Protein AF-A0A9Q0TL36-F1 (afdb_monomer)

Solvent-accessible surface area (backbone atoms only — not comparable to full-atom values): 8660 Å² total; per-residue (Å²): 62,24,44,85,48,58,52,67,60,54,53,49,50,49,51,56,48,46,60,59,44,68,71,46,83,52,65,69,59,27,53,51,52,48,50,23,49,52,53,46,52,58,54,51,70,76,44,92,56,48,43,85,26,5,40,48,77,50,56,38,75,44,72,43,96,87,73,44,80,40,82,46,76,50,74,49,66,53,98,57,65,38,84,57,78,77,88,84,91,69,100,63,87,86,54,63,80,55,50,62,70,68,50,85,52,72,74,44,77,45,80,51,78,56,80,55,27,42,36,36,32,38,37,39,73,91,45,78,45,78,79,48,74,53,74,47,90,66,85,69,97,78,125

Organism: Salix viminalis (NCBI:txid40686)

Structure (mmCIF, N/CA/C/O backbone):
data_AF-A0A9Q0TL36-F1
#
_entry.id   AF-A0A9Q0TL36-F1
#
loop_
_atom_site.group_PDB
_atom_site.id
_atom_site.type_symbol
_atom_site.label_atom_id
_atom_site.label_alt_id
_atom_site.label_comp_id
_atom_site.label_asym_id
_atom_site.label_entity_id
_atom_site.label_seq_id
_atom_site.pdbx_PDB_ins_code
_atom_site.Cartn_x
_atom_site.Cartn_y
_atom_site.Cartn_z
_atom_site.occupancy
_atom_site.B_iso_or_equiv
_atom_site.auth_seq_id
_atom_site.auth_comp_id
_atom_site.auth_asym_id
_atom_site.auth_atom_id
_atom_site.pdbx_PDB_model_num
ATOM 1 N N . MET A 1 1 ? 0.551 -0.414 -0.856 1.00 90.38 1 MET A N 1
ATOM 2 C CA . MET A 1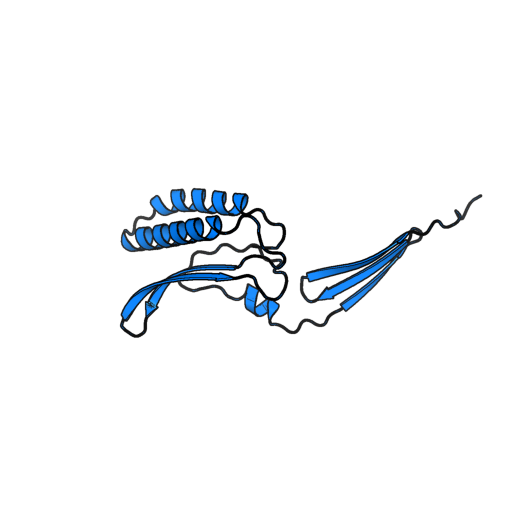 1 ? 2.027 -0.491 -0.780 1.00 90.38 1 MET A CA 1
ATOM 3 C C . MET A 1 1 ? 2.553 -0.827 -2.162 1.00 90.38 1 MET A C 1
ATOM 5 O O . MET A 1 1 ? 2.122 -1.849 -2.694 1.00 90.38 1 MET A O 1
ATOM 9 N N . PRO A 1 2 ? 3.436 0.001 -2.742 1.00 89.75 2 PRO A N 1
ATOM 10 C CA . PRO A 1 2 ? 4.004 -0.278 -4.050 1.00 89.75 2 PRO A CA 1
ATOM 11 C C . PRO A 1 2 ? 4.962 -1.474 -3.993 1.00 89.75 2 PRO A C 1
ATOM 13 O O . PRO A 1 2 ? 5.489 -1.800 -2.921 1.00 89.75 2 PRO A O 1
ATOM 16 N N . PRO A 1 3 ? 5.209 -2.149 -5.124 1.00 86.88 3 PRO A N 1
ATOM 17 C CA . PRO A 1 3 ? 6.157 -3.245 -5.162 1.00 86.88 3 PRO A CA 1
ATOM 18 C C . PRO A 1 3 ? 7.559 -2.741 -4.822 1.00 86.88 3 PRO A C 1
ATOM 20 O O . PRO A 1 3 ? 7.919 -1.601 -5.113 1.00 86.88 3 PRO A O 1
ATOM 23 N N . ARG A 1 4 ? 8.371 -3.614 -4.215 1.00 86.19 4 ARG A N 1
ATOM 24 C CA . ARG A 1 4 ? 9.719 -3.311 -3.681 1.00 86.19 4 ARG A CA 1
ATOM 25 C C . ARG A 1 4 ? 9.747 -2.430 -2.427 1.00 86.19 4 ARG A C 1
ATOM 27 O O . ARG A 1 4 ? 10.834 -2.208 -1.897 1.00 86.19 4 ARG A O 1
ATOM 34 N N . ASP A 1 5 ? 8.600 -1.978 -1.928 1.00 88.31 5 ASP A N 1
ATOM 35 C CA . ASP A 1 5 ? 8.525 -1.348 -0.611 1.00 88.31 5 ASP A CA 1
ATOM 36 C C . ASP A 1 5 ? 8.821 -2.365 0.507 1.00 88.31 5 ASP A C 1
ATOM 38 O O . ASP A 1 5 ? 8.721 -3.584 0.327 1.00 88.31 5 ASP A O 1
ATOM 42 N N . GLN A 1 6 ? 9.211 -1.864 1.676 1.00 89.94 6 GLN A N 1
ATOM 43 C CA . GLN A 1 6 ? 9.540 -2.691 2.830 1.00 89.94 6 GLN A CA 1
ATOM 44 C C . GLN A 1 6 ? 8.350 -2.786 3.784 1.00 89.94 6 GLN A C 1
ATOM 46 O O . GLN A 1 6 ? 7.856 -1.775 4.282 1.00 89.94 6 GLN A O 1
ATOM 51 N N . VAL A 1 7 ? 7.938 -4.014 4.117 1.00 91.06 7 VAL A N 1
ATOM 52 C CA . VAL A 1 7 ? 6.876 -4.263 5.111 1.00 91.06 7 VAL A CA 1
ATOM 53 C C . VAL A 1 7 ? 7.239 -3.643 6.465 1.00 91.06 7 VAL A C 1
ATOM 55 O O . VAL A 1 7 ? 6.395 -3.031 7.112 1.00 91.06 7 VAL A O 1
ATOM 58 N N . SER A 1 8 ? 8.515 -3.703 6.859 1.00 91.81 8 SER A N 1
ATOM 59 C CA . SER A 1 8 ? 9.030 -3.102 8.099 1.00 91.81 8 SER A CA 1
ATOM 60 C C . SER A 1 8 ? 8.768 -1.595 8.202 1.00 91.81 8 SER A C 1
ATOM 62 O O . SER A 1 8 ? 8.424 -1.112 9.282 1.00 91.81 8 SER A O 1
ATOM 64 N N . ARG A 1 9 ? 8.880 -0.855 7.090 1.00 92.38 9 ARG A N 1
ATOM 65 C CA . ARG A 1 9 ? 8.615 0.591 7.031 1.00 92.38 9 ARG A CA 1
ATOM 66 C C . ARG A 1 9 ? 7.166 0.898 7.397 1.00 92.38 9 ARG A C 1
ATOM 68 O O . ARG A 1 9 ? 6.913 1.777 8.216 1.00 92.38 9 ARG A O 1
ATOM 75 N N . VAL A 1 10 ? 6.226 0.154 6.816 1.00 92.31 10 VAL A N 1
ATOM 76 C CA . VAL A 1 10 ? 4.788 0.337 7.062 1.00 92.31 10 VAL A CA 1
ATOM 77 C C . VAL A 1 10 ? 4.402 -0.149 8.456 1.00 92.31 10 VAL A C 1
ATOM 79 O O . VAL A 1 10 ? 3.658 0.536 9.148 1.00 92.31 10 VAL A O 1
ATOM 82 N N . THR A 1 11 ? 4.969 -1.259 8.931 1.00 92.81 11 THR A N 1
ATOM 83 C CA . THR A 1 11 ? 4.762 -1.722 10.312 1.00 92.81 11 THR A CA 1
ATOM 84 C C . THR A 1 11 ? 5.205 -0.677 11.336 1.00 92.81 11 THR A C 1
ATOM 86 O O . THR A 1 11 ? 4.496 -0.456 12.317 1.00 92.81 11 THR A O 1
ATOM 89 N N . LYS A 1 12 ? 6.339 -0.002 11.101 1.00 94.56 12 LYS A N 1
ATOM 90 C CA . LYS A 1 12 ? 6.803 1.099 11.954 1.00 94.56 12 LYS A CA 1
ATOM 91 C C . LYS A 1 12 ? 5.830 2.280 11.925 1.00 94.56 12 LYS A C 1
ATOM 93 O O . LYS A 1 12 ? 5.399 2.710 12.988 1.00 94.56 12 LYS A O 1
ATOM 98 N N . MET A 1 13 ? 5.430 2.731 10.732 1.00 94.56 13 MET A N 1
ATOM 99 C CA . MET A 1 13 ? 4.440 3.805 10.565 1.00 94.56 13 MET A CA 1
ATOM 100 C C . MET A 1 13 ? 3.149 3.506 11.342 1.00 94.56 13 MET A C 1
ATOM 102 O O . MET A 1 13 ? 2.683 4.346 12.098 1.00 94.56 13 MET A O 1
ATOM 106 N N . LEU A 1 14 ? 2.607 2.288 11.233 1.00 94.19 14 LEU A N 1
ATOM 107 C CA . LEU A 1 14 ? 1.415 1.889 11.987 1.00 94.19 14 LEU A CA 1
ATOM 108 C C . LEU A 1 14 ? 1.635 1.896 13.507 1.00 94.19 14 LEU A C 1
ATOM 110 O O . LEU A 1 14 ? 0.689 2.118 14.255 1.00 94.19 14 LEU A O 1
ATOM 114 N N . GLY A 1 15 ? 2.854 1.622 13.977 1.00 94.44 15 GLY A N 1
ATOM 115 C CA . GLY A 1 15 ? 3.212 1.745 15.392 1.00 94.44 15 GLY A CA 1
ATOM 116 C C . GLY A 1 15 ? 3.163 3.193 15.882 1.00 94.44 15 GLY A C 1
ATOM 117 O O . GLY A 1 15 ? 2.579 3.465 16.931 1.00 94.44 15 GLY A O 1
ATOM 118 N N . ASP A 1 16 ? 3.705 4.119 15.093 1.00 94.88 16 ASP A N 1
ATOM 119 C CA . ASP A 1 16 ? 3.690 5.557 15.389 1.00 94.88 16 ASP A CA 1
ATOM 120 C C . ASP A 1 16 ? 2.246 6.115 15.360 1.00 94.88 16 ASP A C 1
ATOM 122 O O . ASP A 1 16 ? 1.822 6.860 16.252 1.00 94.88 16 ASP A O 1
ATOM 126 N N . GLU A 1 17 ? 1.440 5.667 14.391 1.00 93.56 17 GLU A N 1
ATOM 127 C CA . GLU A 1 17 ? 0.011 5.988 14.271 1.00 93.56 17 GLU A CA 1
ATOM 128 C C . GLU A 1 17 ? -0.813 5.430 15.436 1.00 93.56 17 GLU A C 1
ATOM 130 O O . GLU A 1 17 ? -1.693 6.113 15.960 1.00 93.56 17 GLU A O 1
ATOM 135 N N . PHE A 1 18 ? -0.503 4.219 15.913 1.00 94.56 18 PHE A N 1
ATOM 136 C CA . PHE A 1 18 ? -1.149 3.642 17.094 1.00 94.56 18 PHE A CA 1
ATOM 137 C C . PHE A 1 18 ? -0.915 4.506 18.341 1.00 94.56 18 PHE A C 1
ATOM 139 O O . PHE A 1 18 ? -1.846 4.773 19.107 1.00 94.56 18 PHE A O 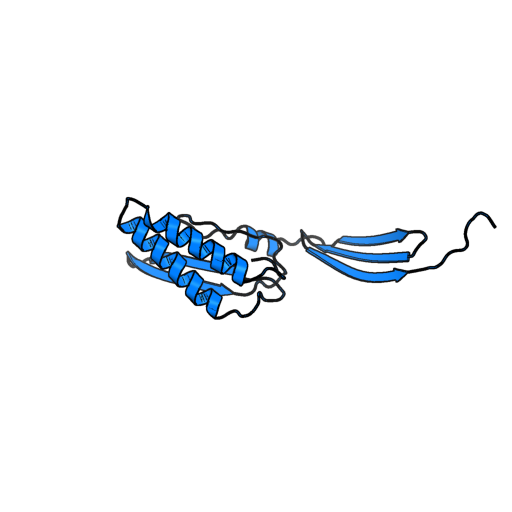1
ATOM 146 N N . GLY A 1 19 ? 0.322 4.982 18.526 1.00 93.56 19 GLY A N 1
ATOM 147 C CA . GLY A 1 19 ? 0.678 5.904 19.604 1.00 93.56 19 GLY A CA 1
ATOM 148 C C . GLY A 1 19 ? -0.109 7.210 19.519 1.00 93.56 19 GLY A C 1
ATOM 149 O O . GLY A 1 19 ? -0.704 7.643 20.506 1.00 93.56 19 GLY A O 1
ATOM 150 N N . THR A 1 20 ? -0.203 7.796 18.327 1.00 92.81 20 THR A N 1
ATOM 151 C CA . THR A 1 20 ? -0.957 9.037 18.092 1.00 92.81 20 THR A CA 1
ATOM 152 C C . THR A 1 20 ? -2.461 8.849 18.319 1.00 92.81 20 THR A C 1
ATOM 154 O O . THR A 1 20 ? -3.092 9.662 19.000 1.00 92.81 20 THR A O 1
ATOM 157 N N . ALA A 1 21 ? -3.034 7.740 17.847 1.00 92.69 21 ALA A N 1
ATOM 158 C CA . ALA A 1 21 ? -4.449 7.408 18.007 1.00 92.69 21 ALA A CA 1
ATOM 159 C C . ALA A 1 21 ? -4.868 7.229 19.477 1.00 92.69 21 ALA A C 1
ATOM 161 O O . ALA A 1 21 ? -6.031 7.453 19.822 1.00 92.69 21 ALA A O 1
ATOM 162 N N . SER A 1 22 ? -3.939 6.887 20.376 1.00 91.75 22 SER A N 1
ATOM 163 C CA . SER A 1 22 ? -4.227 6.760 21.813 1.00 91.75 22 SER A CA 1
ATOM 164 C C . SER A 1 22 ? -4.692 8.077 22.464 1.00 91.75 22 SER A C 1
ATOM 166 O O . SER A 1 22 ? -5.470 8.048 23.427 1.00 91.75 22 SER A O 1
ATOM 168 N N . ASN A 1 23 ? -4.309 9.218 21.876 1.00 92.69 23 ASN A N 1
ATOM 169 C CA . ASN A 1 23 ? -4.656 10.567 22.332 1.00 92.69 23 ASN A CA 1
ATOM 170 C C . ASN A 1 23 ? -6.046 11.045 21.866 1.00 92.69 23 ASN A C 1
ATOM 172 O O . ASN A 1 23 ? -6.486 12.134 22.244 1.00 92.69 23 ASN A O 1
ATOM 176 N N . ILE A 1 24 ? -6.764 10.260 21.053 1.00 92.81 24 ILE A N 1
ATOM 177 C CA . ILE A 1 24 ? -8.114 10.612 20.594 1.00 92.81 24 ILE A CA 1
ATOM 178 C C . ILE A 1 24 ? -9.067 10.702 21.798 1.00 92.81 24 ILE A C 1
ATOM 180 O O . ILE A 1 24 ? -9.244 9.747 22.555 1.00 92.81 24 ILE A O 1
ATOM 184 N N . LYS A 1 25 ? -9.736 11.853 21.949 1.00 93.06 25 LYS A N 1
ATOM 185 C CA . LYS A 1 25 ? -10.639 12.135 23.082 1.00 93.06 25 LYS A CA 1
ATOM 186 C C . LYS A 1 25 ? -11.922 11.298 23.061 1.00 93.06 25 LYS A C 1
ATOM 188 O O . LYS A 1 25 ? -12.406 10.874 24.107 1.00 93.06 25 LYS A O 1
ATOM 193 N N . SER A 1 26 ? -12.489 11.060 21.876 1.00 94.06 26 SER A N 1
ATOM 194 C CA . SER A 1 26 ? -13.701 10.246 21.733 1.00 94.06 26 SER A CA 1
ATOM 195 C C . SER A 1 26 ? -13.385 8.773 21.985 1.00 94.06 26 SER A C 1
ATOM 197 O O . SER A 1 26 ? -12.651 8.156 21.215 1.00 94.06 26 SER A O 1
ATOM 199 N N . ARG A 1 27 ? -13.965 8.190 23.045 1.00 92.00 27 ARG A N 1
ATOM 200 C CA . ARG A 1 27 ? -13.732 6.786 23.430 1.00 92.00 27 ARG A CA 1
ATOM 201 C C . ARG A 1 27 ? -14.064 5.810 22.299 1.00 92.00 27 ARG A C 1
ATOM 203 O O . ARG A 1 27 ? -13.271 4.913 22.036 1.00 92.00 27 ARG A O 1
ATOM 210 N N . VAL A 1 28 ? -15.212 6.000 21.646 1.00 90.00 28 VAL A N 1
ATOM 211 C CA . VAL A 1 28 ? -15.703 5.118 20.574 1.00 90.00 28 VAL A CA 1
ATOM 212 C C . VAL A 1 28 ? -14.805 5.214 19.341 1.00 90.00 28 VAL A C 1
ATOM 214 O O . VAL A 1 28 ? -14.371 4.190 18.814 1.00 90.00 28 VAL A O 1
ATOM 217 N N . ASN A 1 29 ? -14.451 6.438 18.929 1.00 88.38 29 ASN A N 1
ATOM 218 C CA . ASN A 1 29 ? -13.579 6.639 17.773 1.00 88.38 29 ASN A CA 1
ATOM 219 C C . ASN A 1 29 ? -12.174 6.081 18.042 1.00 88.38 29 ASN A C 1
ATOM 221 O O . ASN A 1 29 ? -11.639 5.312 17.252 1.00 88.38 29 ASN A O 1
ATOM 225 N N . ARG A 1 30 ? -11.619 6.365 19.225 1.00 93.19 30 ARG A N 1
ATOM 226 C CA . ARG A 1 30 ? -10.327 5.823 19.653 1.00 93.19 30 ARG A CA 1
ATOM 227 C C . ARG A 1 30 ? -10.305 4.297 19.603 1.00 93.19 30 ARG A C 1
ATOM 229 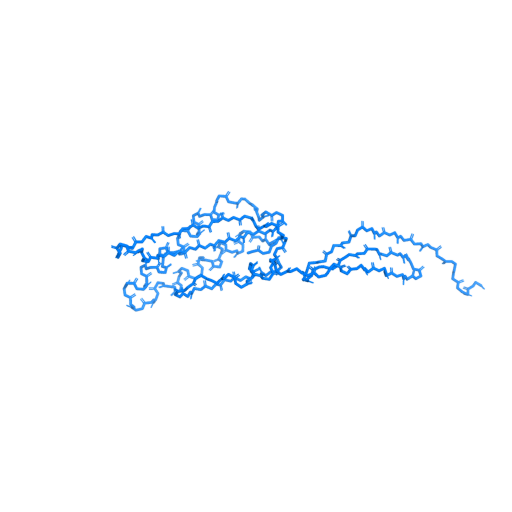O O . ARG A 1 30 ? -9.373 3.724 19.055 1.00 93.19 30 ARG A O 1
ATOM 236 N N . GLN A 1 31 ? -11.318 3.631 20.157 1.00 91.56 31 GLN A N 1
ATOM 237 C CA . GLN A 1 31 ? -11.379 2.167 20.164 1.00 91.56 31 GLN A CA 1
ATOM 238 C C . GLN A 1 31 ? -11.483 1.586 18.747 1.00 91.56 31 GLN A C 1
ATOM 240 O O . GLN A 1 31 ? -10.866 0.559 18.462 1.00 91.56 31 GLN A O 1
ATOM 245 N N . SER A 1 32 ? -12.211 2.264 17.860 1.00 90.31 32 SER A N 1
ATOM 246 C CA . SER A 1 32 ? -12.355 1.870 16.457 1.00 90.31 32 SER A CA 1
ATOM 247 C C . SER A 1 32 ? -11.035 2.000 15.694 1.00 90.31 32 SER A C 1
ATOM 249 O O . SER A 1 32 ? -10.589 1.030 15.082 1.00 90.31 32 SER A O 1
ATOM 251 N N . VAL A 1 33 ? -10.358 3.149 15.806 1.00 92.00 33 VAL A N 1
ATOM 252 C CA . VAL A 1 33 ? -9.067 3.408 15.144 1.00 92.00 33 VAL A CA 1
ATOM 253 C C . VAL A 1 33 ? -7.979 2.467 15.664 1.00 92.00 33 VAL A C 1
ATOM 255 O O . VAL A 1 33 ? -7.305 1.812 14.872 1.00 92.00 33 VAL A O 1
ATOM 258 N N . LEU A 1 34 ? -7.843 2.316 16.987 1.00 93.62 34 LEU A N 1
ATOM 259 C CA . LEU A 1 34 ? -6.860 1.395 17.572 1.00 93.62 34 LEU A CA 1
ATOM 260 C C . LEU A 1 34 ? -7.113 -0.052 17.127 1.00 93.62 34 LEU A C 1
ATOM 262 O O . LEU A 1 34 ? -6.171 -0.762 16.771 1.00 93.62 34 LEU A O 1
ATOM 266 N N . GLY A 1 35 ? -8.379 -0.478 17.091 1.00 93.25 35 GLY A N 1
ATOM 267 C CA . GLY A 1 35 ? -8.765 -1.803 16.608 1.00 93.25 35 GLY A CA 1
ATOM 268 C C . GLY A 1 35 ? -8.421 -2.028 15.133 1.00 93.25 35 GLY A C 1
ATOM 269 O O . GLY A 1 35 ? -7.920 -3.100 14.779 1.00 93.25 35 GLY A O 1
ATOM 270 N N . ALA A 1 36 ? -8.640 -1.024 14.281 1.00 93.75 36 ALA A N 1
ATOM 271 C CA . ALA A 1 36 ? -8.302 -1.079 12.862 1.00 93.75 36 ALA A CA 1
ATOM 272 C C . ALA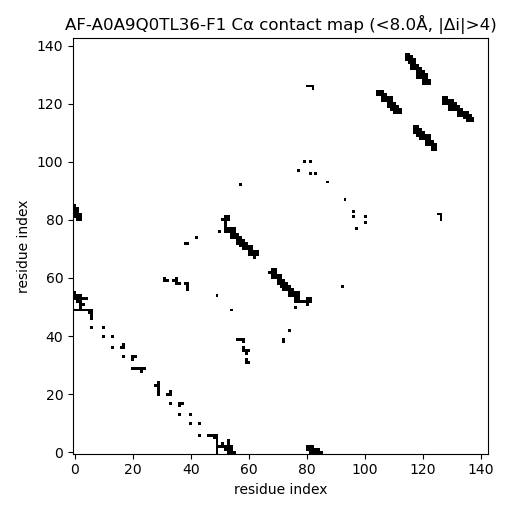 A 1 36 ? -6.783 -1.186 12.648 1.00 93.75 36 ALA A C 1
ATOM 274 O O . ALA A 1 36 ? -6.336 -2.077 11.920 1.00 93.75 36 ALA A O 1
ATOM 275 N N . ILE A 1 37 ? -5.991 -0.360 13.344 1.00 94.50 37 ILE A N 1
ATOM 276 C CA . ILE A 1 37 ? -4.520 -0.380 13.273 1.00 94.50 37 ILE A CA 1
ATOM 277 C C . ILE A 1 37 ? -3.967 -1.724 13.762 1.00 94.50 37 ILE A C 1
ATOM 279 O O . ILE A 1 37 ? -3.130 -2.322 13.088 1.00 94.50 37 ILE A O 1
ATOM 283 N N . THR A 1 38 ? -4.464 -2.252 14.889 1.00 94.44 38 THR A N 1
ATOM 284 C CA . THR A 1 38 ? -4.048 -3.577 15.387 1.00 94.44 38 THR A CA 1
ATOM 285 C C . THR A 1 38 ? -4.350 -4.680 14.371 1.00 94.44 38 THR A C 1
ATOM 287 O O . THR A 1 38 ? -3.505 -5.543 14.133 1.00 94.44 38 THR A O 1
ATOM 290 N N . SER A 1 39 ? -5.521 -4.639 13.731 1.00 94.31 39 SER A N 1
ATOM 291 C CA . SER A 1 39 ? -5.903 -5.625 12.711 1.00 94.31 39 SER A CA 1
ATOM 292 C C . SER A 1 39 ? -4.994 -5.541 11.477 1.00 94.31 39 SER A C 1
ATOM 294 O O . SER A 1 39 ? -4.548 -6.571 10.969 1.00 94.31 39 SER A O 1
ATOM 296 N N . ALA A 1 40 ? -4.628 -4.327 11.045 1.00 94.25 40 ALA A N 1
ATOM 297 C CA . ALA A 1 40 ? -3.666 -4.133 9.960 1.00 94.25 40 ALA A CA 1
ATOM 298 C C . ALA A 1 40 ? -2.266 -4.655 10.312 1.00 94.25 40 ALA A C 1
ATOM 300 O O . ALA A 1 40 ? -1.660 -5.373 9.518 1.00 94.25 40 ALA A O 1
ATOM 301 N N . GLN A 1 41 ? -1.764 -4.357 11.513 1.00 93.94 41 GLN A N 1
ATOM 302 C CA . GLN A 1 41 ? -0.473 -4.866 11.981 1.00 93.94 41 GLN A CA 1
ATOM 303 C C . GLN A 1 41 ? -0.445 -6.398 12.030 1.00 93.94 41 GLN A C 1
ATOM 305 O O . GLN A 1 41 ? 0.553 -7.007 11.650 1.00 93.94 41 GLN A O 1
ATOM 310 N N . GLN A 1 42 ? -1.528 -7.036 12.482 1.00 94.06 42 GLN A N 1
ATOM 311 C CA . GLN A 1 42 ? -1.637 -8.496 12.501 1.00 94.06 42 GLN A CA 1
ATOM 312 C C . GLN A 1 42 ? -1.603 -9.091 11.094 1.00 94.06 42 GLN A C 1
ATOM 314 O O . GLN A 1 42 ? -0.909 -10.082 10.881 1.00 94.06 42 GLN A O 1
ATOM 319 N N . ARG A 1 43 ? -2.286 -8.472 10.125 1.00 93.12 43 ARG A N 1
ATOM 320 C CA . ARG A 1 43 ? -2.238 -8.920 8.727 1.00 93.12 43 ARG A CA 1
ATOM 321 C C . ARG A 1 43 ? -0.874 -8.741 8.092 1.00 93.12 43 ARG A C 1
ATOM 323 O O . ARG A 1 43 ? -0.386 -9.669 7.459 1.00 93.12 43 ARG A O 1
ATOM 330 N N . LEU A 1 44 ? -0.215 -7.607 8.316 1.00 92.31 44 LEU A N 1
ATOM 331 C CA . LEU A 1 44 ? 1.120 -7.363 7.767 1.00 92.31 44 LEU A CA 1
ATOM 332 C C . LEU A 1 44 ? 2.163 -8.371 8.264 1.00 92.31 44 LEU A C 1
ATOM 334 O O . LEU A 1 44 ? 3.090 -8.675 7.523 1.00 92.31 44 LEU A O 1
ATOM 338 N N . LYS A 1 45 ? 1.999 -8.951 9.463 1.00 91.88 45 LYS A N 1
ATOM 339 C CA . LYS A 1 45 ? 2.881 -10.026 9.961 1.00 91.88 45 LYS A CA 1
ATOM 340 C C . LYS A 1 45 ? 2.828 -11.307 9.125 1.00 91.88 45 LYS A C 1
ATOM 342 O O . LYS A 1 45 ? 3.772 -12.086 9.190 1.00 91.88 45 LYS A O 1
ATOM 347 N N . LEU A 1 46 ? 1.755 -11.538 8.365 1.00 92.19 46 LEU A N 1
ATOM 348 C CA . LEU A 1 46 ? 1.651 -12.690 7.463 1.00 92.19 46 LEU A CA 1
ATOM 349 C C . LEU A 1 46 ? 2.517 -12.515 6.204 1.00 92.19 46 LEU A C 1
ATOM 351 O O . LEU A 1 46 ? 2.849 -13.497 5.543 1.00 92.19 46 LEU A O 1
ATOM 355 N N . TYR A 1 47 ? 2.916 -11.281 5.886 1.00 91.81 47 TYR A N 1
ATOM 356 C CA . TYR A 1 47 ? 3.711 -10.951 4.710 1.00 91.81 47 TYR A CA 1
ATOM 357 C C . TYR A 1 47 ? 5.176 -10.717 5.086 1.00 91.81 47 TYR A C 1
ATOM 359 O O . TYR A 1 47 ? 5.541 -9.684 5.640 1.00 91.81 47 TYR A O 1
ATOM 367 N N . ASN A 1 48 ? 6.052 -11.647 4.701 1.00 89.00 48 ASN A N 1
ATOM 368 C CA . ASN A 1 48 ? 7.503 -11.469 4.858 1.00 89.00 48 ASN A CA 1
ATOM 369 C C . ASN A 1 48 ? 8.070 -10.398 3.907 1.00 89.00 48 ASN A C 1
ATOM 371 O O . ASN A 1 48 ? 9.076 -9.755 4.202 1.00 89.00 48 ASN A O 1
ATOM 375 N N . LYS A 1 49 ? 7.437 -10.218 2.744 1.00 91.81 49 LYS A N 1
ATOM 376 C CA . LYS A 1 49 ? 7.821 -9.254 1.709 1.00 91.81 49 LYS A CA 1
ATOM 377 C C . LYS A 1 49 ? 6.571 -8.768 0.979 1.00 91.81 49 LYS A C 1
ATOM 379 O O . LYS A 1 49 ? 5.595 -9.507 0.878 1.00 91.81 49 LYS A O 1
ATOM 384 N N . VAL A 1 50 ? 6.622 -7.545 0.453 1.00 92.56 50 VAL A N 1
ATOM 385 C CA . VAL A 1 50 ? 5.575 -7.034 -0.437 1.00 92.56 50 VAL A CA 1
ATOM 386 C C . VAL A 1 50 ? 5.553 -7.875 -1.727 1.00 92.56 50 VAL A C 1
ATOM 388 O O . VAL A 1 50 ? 6.624 -8.058 -2.322 1.00 92.56 50 VAL A O 1
ATOM 391 N N . PRO A 1 51 ? 4.383 -8.388 -2.153 1.00 93.31 51 PRO A N 1
ATOM 392 C CA . PRO A 1 51 ? 4.229 -9.124 -3.409 1.00 93.31 51 PRO A CA 1
ATOM 393 C C . PRO A 1 51 ? 4.680 -8.318 -4.646 1.00 93.31 51 PRO A C 1
ATOM 395 O O . PRO A 1 51 ? 4.814 -7.089 -4.567 1.00 93.31 51 PRO A O 1
ATOM 398 N N . PRO A 1 52 ? 4.955 -8.973 -5.791 1.00 90.00 52 PRO A N 1
ATOM 399 C CA . PRO A 1 52 ? 5.519 -8.321 -6.975 1.00 90.00 52 PRO A CA 1
ATOM 400 C C . PRO A 1 52 ? 4.639 -7.223 -7.582 1.00 90.00 52 PRO A C 1
ATOM 402 O O . PRO A 1 52 ? 5.200 -6.290 -8.157 1.00 90.00 52 PRO A O 1
ATOM 405 N N . ASN A 1 53 ? 3.315 -7.276 -7.419 1.00 90.06 53 ASN A N 1
ATOM 406 C CA . ASN A 1 53 ? 2.413 -6.208 -7.864 1.00 90.06 53 ASN A CA 1
ATOM 407 C C . ASN A 1 53 ? 2.094 -5.175 -6.768 1.00 90.06 53 ASN A C 1
ATOM 409 O O . ASN A 1 53 ? 1.409 -4.183 -7.018 1.00 90.06 53 ASN A O 1
ATOM 413 N N . GLY A 1 54 ? 2.615 -5.365 -5.557 1.00 92.69 54 GLY A N 1
ATOM 414 C CA . GLY A 1 54 ? 2.284 -4.558 -4.388 1.00 92.69 54 GLY A CA 1
ATOM 415 C C . GLY A 1 54 ? 1.316 -5.264 -3.440 1.00 92.69 54 GLY A C 1
ATOM 416 O O . GLY A 1 54 ? 0.949 -6.420 -3.624 1.00 92.69 54 GLY A O 1
ATOM 417 N N . LEU A 1 55 ? 0.920 -4.555 -2.387 1.00 93.88 55 LEU A N 1
ATOM 418 C CA . LEU A 1 55 ? -0.025 -5.046 -1.382 1.00 93.88 55 LEU A CA 1
ATOM 419 C C . LEU A 1 55 ? -1.083 -3.985 -1.102 1.00 93.88 55 LEU A C 1
ATOM 421 O O . LEU A 1 55 ? -0.740 -2.828 -0.823 1.00 93.88 55 LEU A O 1
ATOM 425 N N . VAL A 1 56 ? -2.349 -4.387 -1.129 1.00 94.19 56 VAL A N 1
ATOM 426 C CA . VAL A 1 56 ? -3.490 -3.565 -0.724 1.00 94.19 56 VAL A CA 1
ATOM 427 C C . VAL A 1 56 ? -4.077 -4.154 0.551 1.00 94.19 56 VAL A C 1
ATOM 429 O O . VAL A 1 56 ? -4.249 -5.365 0.656 1.00 94.19 56 VAL A O 1
ATOM 432 N N . LEU A 1 57 ? -4.344 -3.291 1.531 1.00 94.44 57 LEU A N 1
ATOM 433 C CA . LEU A 1 57 ? -4.880 -3.666 2.834 1.00 94.44 57 LEU A CA 1
ATOM 434 C C . LEU A 1 57 ? -5.952 -2.658 3.247 1.00 94.44 57 LEU A C 1
ATOM 436 O O . LEU A 1 57 ? -5.650 -1.492 3.492 1.00 94.44 57 LEU A O 1
ATOM 440 N N . TYR A 1 58 ? -7.184 -3.133 3.369 1.00 95.25 58 TYR A N 1
ATOM 441 C CA . TYR A 1 58 ? -8.306 -2.401 3.937 1.00 95.25 58 TYR A CA 1
ATOM 442 C C . TYR A 1 58 ? -8.642 -2.975 5.307 1.00 95.25 58 TYR A C 1
ATOM 444 O O . TYR A 1 58 ? -8.824 -4.181 5.457 1.00 95.25 58 TYR A O 1
ATOM 452 N N . THR A 1 59 ? -8.729 -2.114 6.315 1.00 94.56 59 THR A N 1
ATOM 453 C CA . THR A 1 59 ? -9.087 -2.484 7.688 1.00 94.56 59 THR A CA 1
ATOM 454 C C . THR A 1 59 ? -10.077 -1.472 8.242 1.00 94.56 59 THR A C 1
ATOM 456 O O . THR A 1 59 ? -9.927 -0.273 8.018 1.00 94.56 59 THR A O 1
ATOM 459 N N . GLY A 1 60 ? -11.097 -1.931 8.956 1.00 92.94 60 GLY A N 1
ATOM 460 C CA . GLY A 1 60 ? -12.069 -1.039 9.575 1.00 92.94 60 GLY A CA 1
ATOM 461 C C . GLY A 1 60 ? -13.263 -1.775 10.157 1.00 92.94 60 GLY A C 1
ATOM 462 O O . GLY A 1 60 ? -13.383 -2.996 10.052 1.00 92.94 60 GLY A O 1
ATOM 463 N N . THR A 1 61 ? -14.164 -1.015 10.766 1.00 90.94 61 THR A N 1
ATOM 464 C CA . THR A 1 61 ? -15.474 -1.506 11.197 1.00 90.94 61 THR A CA 1
ATOM 465 C C . THR A 1 61 ? -16.521 -0.906 10.271 1.00 90.94 61 THR A C 1
ATOM 467 O O . THR A 1 61 ? -16.588 0.312 10.140 1.00 90.94 61 THR A O 1
ATOM 470 N N . ILE A 1 62 ? -17.328 -1.751 9.635 1.00 91.25 62 ILE A N 1
ATOM 471 C CA . ILE A 1 62 ? -18.470 -1.331 8.818 1.00 91.25 62 ILE A CA 1
ATOM 472 C C . ILE A 1 62 ? -19.771 -1.678 9.533 1.00 91.25 62 ILE A C 1
ATOM 474 O O . ILE A 1 62 ? -19.835 -2.658 10.277 1.00 91.25 62 ILE A O 1
ATOM 478 N N . VAL A 1 63 ? -20.817 -0.898 9.289 1.00 89.75 63 VAL A N 1
ATOM 479 C CA . VAL A 1 63 ? -22.177 -1.246 9.705 1.00 89.75 63 VAL A CA 1
ATOM 480 C C . VAL A 1 63 ? -22.818 -2.020 8.558 1.00 89.75 63 VAL A C 1
ATOM 482 O O . VAL A 1 63 ? -22.814 -1.563 7.420 1.00 89.75 63 VAL A O 1
ATOM 485 N N . THR A 1 64 ? -23.288 -3.227 8.850 1.00 89.69 64 THR A N 1
ATOM 486 C CA . THR A 1 64 ? -24.011 -4.077 7.891 1.00 89.69 64 THR A CA 1
ATOM 487 C C . THR A 1 64 ? -25.475 -3.654 7.778 1.00 89.69 64 THR A C 1
ATOM 489 O O . THR A 1 64 ? -25.972 -2.951 8.657 1.00 89.69 64 THR A O 1
ATOM 492 N N . ASP A 1 65 ? -26.175 -4.115 6.740 1.00 88.69 65 ASP A N 1
ATOM 493 C CA . ASP A 1 65 ? -27.597 -3.800 6.509 1.00 88.69 65 ASP A CA 1
ATOM 494 C C . ASP A 1 65 ? -28.497 -4.183 7.700 1.00 88.69 65 ASP A C 1
ATOM 496 O O . ASP A 1 65 ? -29.486 -3.513 7.983 1.00 88.69 65 ASP A O 1
ATOM 500 N N . ASP A 1 66 ? -28.090 -5.194 8.475 1.00 89.88 66 ASP A N 1
ATOM 501 C CA . ASP A 1 66 ? -28.748 -5.626 9.716 1.00 89.88 66 ASP A CA 1
ATOM 502 C C . ASP A 1 66 ? -28.503 -4.678 10.915 1.00 89.88 66 ASP A C 1
ATOM 504 O O . ASP A 1 66 ? -28.832 -5.007 12.057 1.00 89.88 66 ASP A O 1
ATOM 508 N N . GLY A 1 67 ? -27.835 -3.539 10.705 1.00 89.25 67 GLY A N 1
ATOM 509 C CA . GLY A 1 67 ? -27.450 -2.577 11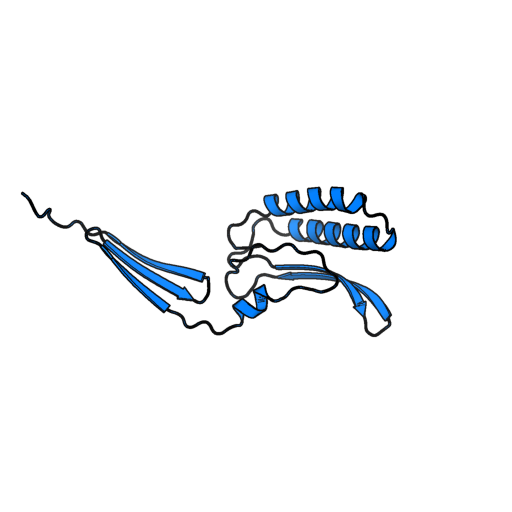.743 1.00 89.25 67 GLY A CA 1
ATOM 510 C C . GLY A 1 67 ? -26.320 -3.053 12.663 1.00 89.25 67 GLY A C 1
ATOM 511 O O . GLY A 1 67 ? -26.007 -2.391 13.653 1.00 89.25 67 GLY A O 1
ATOM 512 N N . LYS A 1 68 ? -25.693 -4.199 12.370 1.00 90.25 68 LYS A N 1
ATOM 513 C CA . LYS A 1 68 ? -24.605 -4.763 13.182 1.00 90.25 68 LYS A CA 1
ATOM 514 C C . LYS A 1 68 ? -23.249 -4.245 12.728 1.00 90.25 68 LYS A C 1
ATOM 516 O O . LYS A 1 68 ? -22.944 -4.247 11.534 1.00 90.25 68 LYS A O 1
ATOM 521 N N . GLU A 1 69 ? -22.408 -3.891 13.694 1.00 88.81 69 GLU A N 1
ATOM 522 C CA . GLU A 1 69 ? -20.997 -3.592 13.457 1.00 88.81 69 GLU A CA 1
ATOM 523 C C . GLU A 1 69 ? -20.224 -4.870 13.111 1.00 88.81 69 GLU A C 1
ATOM 525 O O . GLU A 1 69 ? -20.235 -5.858 13.851 1.00 88.81 69 GLU A O 1
ATOM 530 N N . LYS A 1 70 ? -19.510 -4.843 11.988 1.00 89.75 70 LYS A N 1
ATOM 531 C CA . LYS A 1 70 ? -18.653 -5.926 11.518 1.00 89.75 70 LYS A CA 1
ATOM 532 C C . LYS A 1 70 ? -17.253 -5.392 11.270 1.00 89.75 70 LYS A C 1
ATOM 534 O O . LYS A 1 70 ? -17.052 -4.467 10.488 1.00 89.75 70 LYS A O 1
ATOM 539 N N . LYS A 1 71 ? -16.264 -6.022 11.901 1.00 89.75 71 LYS A N 1
ATOM 540 C CA . LYS A 1 71 ? -14.854 -5.776 11.586 1.00 89.75 71 LYS A CA 1
ATOM 541 C C . LYS A 1 71 ? -14.528 -6.424 10.248 1.00 89.75 71 LYS A C 1
ATOM 543 O O . LYS A 1 71 ? -14.768 -7.617 10.059 1.00 89.75 71 LYS A O 1
ATOM 548 N N . VAL A 1 72 ? -13.995 -5.634 9.332 1.00 92.44 72 VAL A N 1
ATOM 549 C CA . VAL A 1 72 ? -13.591 -6.061 7.999 1.00 92.44 72 VAL A CA 1
ATOM 550 C C . VAL A 1 72 ? -12.100 -5.842 7.863 1.00 92.44 72 VAL A C 1
ATOM 552 O O . VAL A 1 72 ? -11.554 -4.796 8.214 1.00 92.44 72 VAL A O 1
ATOM 555 N N . THR A 1 73 ? -11.433 -6.870 7.364 1.00 93.50 73 THR A N 1
ATOM 556 C CA . THR A 1 73 ? -10.025 -6.807 7.015 1.00 93.50 73 THR A CA 1
ATOM 557 C C . THR A 1 73 ? -9.853 -7.562 5.713 1.00 93.50 73 THR A C 1
ATOM 559 O O . THR A 1 73 ? -10.159 -8.752 5.650 1.00 93.50 73 THR A O 1
ATOM 562 N N . ILE A 1 74 ? -9.444 -6.845 4.675 1.00 94.12 74 ILE A N 1
ATOM 563 C CA . ILE A 1 74 ? -9.289 -7.357 3.319 1.00 94.12 74 ILE A CA 1
ATOM 564 C C . ILE A 1 74 ? -7.872 -7.029 2.880 1.00 94.12 74 ILE A C 1
ATOM 566 O O . ILE A 1 74 ? -7.495 -5.862 2.804 1.00 94.12 74 ILE A O 1
ATOM 570 N N . ASP A 1 75 ? -7.101 -8.064 2.593 1.00 93.75 75 ASP A N 1
ATOM 571 C CA . ASP A 1 75 ? -5.748 -7.988 2.071 1.00 93.75 75 ASP A CA 1
ATOM 572 C C . ASP A 1 75 ? -5.649 -8.781 0.771 1.00 93.75 75 ASP A C 1
ATOM 574 O O . ASP A 1 75 ? -6.135 -9.909 0.687 1.00 93.75 75 ASP A O 1
ATOM 578 N N . PHE A 1 76 ? -5.060 -8.179 -0.261 1.00 93.94 76 PHE A N 1
ATOM 579 C CA . PHE A 1 76 ? -4.837 -8.849 -1.539 1.00 93.94 76 PHE A CA 1
ATOM 580 C C . PHE A 1 76 ? -3.700 -8.208 -2.339 1.00 93.94 76 PHE A C 1
ATOM 582 O O . PHE A 1 76 ? -3.329 -7.045 -2.144 1.00 93.94 76 PHE A O 1
ATOM 589 N N . GLU A 1 77 ? -3.150 -8.993 -3.261 1.00 93.56 77 GLU A N 1
ATOM 590 C CA . GLU A 1 77 ? -2.233 -8.519 -4.292 1.00 93.56 77 GLU A CA 1
ATOM 591 C C . GLU A 1 77 ? -3.041 -8.045 -5.517 1.00 93.56 77 GLU A C 1
ATOM 593 O O . GLU A 1 77 ? -3.873 -8.806 -6.020 1.00 93.56 77 GLU A O 1
ATOM 598 N N . PRO A 1 78 ? -2.840 -6.809 -6.013 1.00 90.75 78 PRO A N 1
ATOM 599 C CA . PRO A 1 78 ? -3.534 -6.326 -7.203 1.00 90.75 78 PRO A CA 1
ATOM 600 C C . PRO A 1 78 ? -3.047 -7.039 -8.478 1.00 90.75 78 PRO A C 1
ATOM 602 O O . PRO A 1 78 ? -1.936 -7.563 -8.549 1.00 90.75 78 PRO A O 1
ATOM 605 N N . PHE A 1 79 ? -3.870 -7.023 -9.530 1.00 86.38 79 PHE A N 1
ATOM 606 C CA . PHE A 1 79 ? -3.563 -7.695 -10.803 1.00 86.38 79 PHE A CA 1
ATOM 607 C C . PHE A 1 79 ? -2.485 -6.983 -11.645 1.00 86.38 79 PHE A C 1
ATOM 609 O O . PHE A 1 79 ? -1.901 -7.594 -12.538 1.00 86.38 79 PHE A O 1
ATOM 616 N N . ARG A 1 80 ? -2.215 -5.702 -11.366 1.00 84.19 80 ARG A N 1
ATOM 617 C CA . ARG A 1 80 ? -1.147 -4.892 -11.971 1.00 84.19 80 ARG A CA 1
ATOM 618 C C . ARG A 1 80 ? -0.308 -4.220 -10.875 1.00 84.19 80 ARG A C 1
ATOM 620 O O 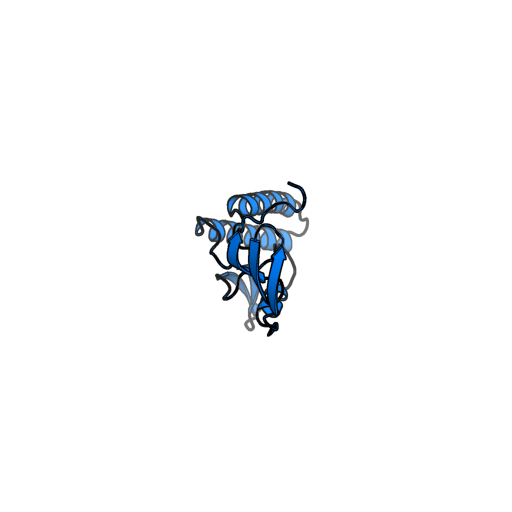. ARG A 1 80 ? -0.861 -3.914 -9.816 1.00 84.19 80 ARG A O 1
ATOM 627 N N . PRO A 1 81 ? 0.990 -3.953 -11.121 1.00 85.88 81 PRO A N 1
ATOM 628 C CA . PRO A 1 81 ? 1.843 -3.214 -10.196 1.00 85.88 81 PRO A CA 1
ATOM 629 C C . PRO A 1 81 ? 1.265 -1.850 -9.811 1.00 85.88 81 PRO A C 1
ATOM 631 O O . PRO A 1 81 ? 1.062 -0.990 -10.667 1.00 85.88 81 PRO A O 1
ATOM 634 N N . ILE A 1 82 ? 1.038 -1.633 -8.516 1.00 85.62 82 ILE A N 1
ATOM 635 C CA . ILE A 1 82 ? 0.581 -0.341 -7.996 1.00 85.62 82 ILE A CA 1
ATOM 636 C C . ILE A 1 82 ? 1.778 0.568 -7.703 1.00 85.62 82 ILE A C 1
ATOM 638 O O . ILE A 1 82 ? 2.658 0.207 -6.930 1.00 85.62 82 ILE A O 1
ATOM 642 N N . ASN A 1 83 ? 1.824 1.773 -8.272 1.00 79.94 83 ASN A N 1
ATOM 643 C CA . ASN A 1 83 ? 2.910 2.731 -7.992 1.00 79.94 83 ASN A CA 1
ATOM 644 C C . ASN A 1 83 ? 2.579 3.702 -6.844 1.00 79.94 83 ASN A C 1
ATOM 646 O O . ASN A 1 83 ? 3.411 4.521 -6.458 1.00 79.94 83 ASN A O 1
ATOM 650 N N . ALA A 1 84 ? 1.382 3.588 -6.262 1.00 80.50 84 ALA A N 1
ATOM 651 C CA . ALA A 1 84 ? 0.917 4.437 -5.174 1.00 80.50 84 ALA A CA 1
ATOM 652 C C . ALA A 1 84 ? 1.293 3.875 -3.787 1.00 80.50 84 ALA A C 1
ATOM 654 O O . ALA A 1 84 ? 1.002 2.725 -3.437 1.00 80.50 84 ALA A O 1
ATOM 655 N N . SER A 1 85 ? 1.898 4.725 -2.953 1.00 85.56 85 SER A N 1
ATOM 656 C CA . SER A 1 85 ? 2.040 4.503 -1.510 1.00 85.56 85 SER A CA 1
ATOM 657 C C . SER A 1 85 ? 1.031 5.380 -0.774 1.00 85.56 85 SER A C 1
ATOM 659 O O . SER A 1 85 ? 1.310 6.548 -0.524 1.00 85.56 85 SER A O 1
ATOM 661 N N . LEU A 1 86 ? -0.115 4.806 -0.407 1.00 89.31 86 LEU A N 1
ATOM 662 C CA . LEU A 1 86 ? -1.207 5.510 0.264 1.00 89.31 86 LEU A CA 1
ATOM 663 C C . LEU A 1 86 ? -1.504 4.884 1.634 1.00 89.31 86 LEU A C 1
ATOM 665 O O . LEU A 1 86 ? -1.619 3.664 1.746 1.00 89.31 86 LEU A O 1
ATOM 669 N N . TYR A 1 87 ? -1.636 5.730 2.655 1.00 92.44 87 TYR A N 1
ATOM 670 C CA . TYR A 1 87 ? -2.182 5.395 3.971 1.00 92.44 87 TYR A CA 1
ATOM 671 C C . TYR A 1 87 ? -3.205 6.473 4.330 1.00 92.44 87 TYR A C 1
ATOM 673 O O . TYR A 1 87 ? -2.863 7.654 4.345 1.00 92.44 87 TYR A O 1
ATOM 681 N N . LEU A 1 88 ? -4.453 6.069 4.569 1.00 92.44 88 LEU A N 1
ATOM 682 C CA . LEU A 1 88 ? -5.565 6.955 4.907 1.00 92.44 88 LEU A CA 1
ATOM 683 C C . LEU A 1 88 ? -6.439 6.290 5.973 1.00 92.44 88 LEU A C 1
ATOM 685 O O . LEU A 1 88 ? -6.716 5.093 5.895 1.00 92.44 88 LEU A O 1
ATOM 689 N N . CYS A 1 89 ? -6.894 7.084 6.940 1.00 90.50 89 CYS A N 1
ATOM 690 C CA . CYS A 1 89 ? -7.908 6.700 7.914 1.00 90.50 89 CYS A CA 1
ATOM 691 C C . CYS A 1 89 ? -9.103 7.641 7.735 1.00 90.50 89 CYS A C 1
ATOM 693 O O . CYS A 1 89 ? -9.016 8.811 8.101 1.00 90.50 89 CYS A O 1
ATOM 695 N N . ASP A 1 90 ? -10.194 7.137 7.166 1.00 92.19 90 ASP A N 1
ATOM 696 C CA . ASP A 1 90 ? -11.416 7.903 6.903 1.00 92.19 90 ASP A CA 1
ATOM 697 C C . ASP A 1 90 ? -12.664 7.033 7.154 1.00 92.19 90 ASP A C 1
ATOM 699 O O . ASP A 1 90 ? -12.561 5.845 7.469 1.00 92.19 90 ASP A O 1
ATOM 703 N N . ASN A 1 91 ? -13.855 7.613 7.026 1.00 88.94 91 ASN A N 1
ATOM 704 C CA . ASN A 1 91 ? -15.146 6.939 7.180 1.00 88.94 91 ASN A CA 1
ATOM 705 C C . ASN A 1 91 ? -15.538 6.041 5.989 1.00 88.94 91 ASN A C 1
ATOM 707 O O . ASN A 1 91 ? -16.591 5.404 6.028 1.00 88.94 91 ASN A O 1
ATOM 711 N N . LYS A 1 92 ? -14.711 5.986 4.940 1.00 90.81 92 LYS A N 1
ATOM 712 C CA . LYS A 1 92 ? -14.913 5.180 3.733 1.00 90.81 92 LYS A CA 1
ATOM 713 C C . LYS A 1 92 ? -13.606 4.537 3.278 1.00 90.81 92 LYS A C 1
ATOM 715 O O . LYS A 1 92 ? -12.516 5.034 3.558 1.00 90.81 92 LYS A O 1
ATOM 720 N N . PHE A 1 93 ? -13.715 3.443 2.528 1.00 93.00 93 PHE A N 1
ATOM 721 C CA . PHE A 1 93 ? -12.558 2.843 1.872 1.00 93.00 93 PHE A CA 1
ATOM 722 C C . PHE A 1 93 ? -12.245 3.568 0.564 1.00 93.00 93 PHE A C 1
ATOM 724 O O . PHE A 1 93 ? -13.088 3.663 -0.324 1.00 93.00 93 PHE A O 1
ATOM 731 N N . HIS A 1 94 ? -11.013 4.053 0.463 1.00 92.25 94 HIS A N 1
ATOM 732 C CA . HIS A 1 94 ? -10.481 4.718 -0.719 1.00 92.25 94 HIS A CA 1
ATOM 733 C C . HIS A 1 94 ? -9.999 3.689 -1.746 1.00 92.25 94 HIS A C 1
ATOM 735 O O . HIS A 1 94 ? -9.009 2.986 -1.518 1.00 92.25 94 HIS A O 1
ATOM 741 N N . THR A 1 95 ? -10.726 3.561 -2.855 1.00 90.25 95 THR A N 1
ATOM 742 C CA . THR A 1 95 ? -10.440 2.620 -3.954 1.00 90.25 95 THR A CA 1
ATOM 743 C C . THR A 1 95 ? -9.950 3.320 -5.219 1.00 90.25 95 THR A C 1
ATOM 745 O O . THR A 1 95 ? -9.822 2.682 -6.258 1.00 90.25 95 THR A O 1
ATOM 748 N N . GLU A 1 96 ? -9.651 4.617 -5.155 1.00 87.19 96 GLU A N 1
ATOM 749 C CA . GLU A 1 96 ? -9.243 5.431 -6.303 1.00 87.19 96 GLU A CA 1
ATOM 750 C C . GLU A 1 96 ? -7.986 4.852 -6.967 1.00 87.19 96 GLU A C 1
ATOM 752 O O . GLU A 1 96 ? -7.969 4.635 -8.173 1.00 87.19 96 GLU A O 1
ATOM 757 N N . ALA A 1 97 ? -6.997 4.447 -6.166 1.00 84.19 97 ALA A N 1
ATOM 758 C CA . ALA A 1 97 ? -5.772 3.826 -6.671 1.00 84.19 97 ALA A CA 1
ATOM 759 C C . ALA A 1 97 ? -5.992 2.442 -7.320 1.00 84.19 97 ALA A C 1
ATOM 761 O O . ALA A 1 97 ? -5.139 1.975 -8.067 1.00 84.19 97 ALA A O 1
ATOM 762 N N . LEU A 1 98 ? -7.105 1.758 -7.022 1.00 85.38 98 LEU A N 1
ATOM 763 C CA . LEU A 1 98 ? -7.494 0.521 -7.711 1.00 85.38 98 LEU A CA 1
ATOM 764 C C . LEU A 1 98 ? -8.252 0.817 -9.004 1.00 85.38 98 LEU A C 1
ATOM 766 O O . LEU A 1 98 ? -8.074 0.095 -9.981 1.00 85.38 98 LEU A O 1
ATOM 770 N N . ASN A 1 99 ? -9.069 1.871 -9.013 1.00 82.94 99 ASN A N 1
ATOM 771 C CA . ASN A 1 99 ? -9.785 2.314 -10.206 1.00 82.94 99 ASN A CA 1
ATOM 772 C C . ASN A 1 99 ? -8.805 2.744 -11.303 1.00 82.94 99 ASN A C 1
ATOM 774 O O . ASN A 1 99 ? -8.972 2.320 -12.438 1.00 82.94 99 ASN A O 1
ATOM 778 N N . GLU A 1 100 ? -7.731 3.456 -10.950 1.00 78.19 100 GLU A N 1
ATOM 779 C CA . GLU A 1 100 ? -6.641 3.784 -11.885 1.00 78.19 100 GLU A CA 1
ATOM 780 C C . GLU A 1 100 ? -6.015 2.532 -12.523 1.00 78.19 100 GLU A C 1
ATOM 782 O O . GLU A 1 100 ? -5.642 2.546 -13.688 1.00 78.19 100 GLU A O 1
ATOM 787 N N . LEU A 1 101 ? -5.920 1.407 -11.799 1.00 77.81 101 LEU A N 1
ATOM 788 C CA . LEU A 1 101 ? -5.392 0.164 -12.380 1.00 77.81 101 LEU A CA 1
ATOM 789 C C . LEU A 1 101 ? -6.363 -0.481 -13.377 1.00 77.81 101 LEU A C 1
ATOM 791 O O . LEU A 1 101 ? -5.917 -1.219 -14.262 1.00 77.81 101 LEU A O 1
ATOM 795 N N . LEU A 1 102 ? -7.668 -0.258 -13.185 1.00 77.12 102 LEU A N 1
ATOM 796 C CA . LEU A 1 102 ? -8.747 -0.756 -14.041 1.00 77.12 102 LEU A CA 1
ATOM 797 C C . LEU A 1 102 ? -8.950 0.114 -15.281 1.00 77.12 102 LEU A C 1
ATOM 799 O O . LEU A 1 102 ? -9.467 -0.395 -16.279 1.00 77.12 102 LEU A O 1
ATOM 803 N N . GLU A 1 103 ? -8.551 1.385 -15.236 1.00 70.56 103 GLU A N 1
ATOM 804 C CA . GLU A 1 103 ? -8.570 2.246 -16.410 1.00 70.56 103 GLU A CA 1
ATOM 805 C C . GLU A 1 103 ? -7.689 1.638 -17.511 1.00 70.56 103 GLU A C 1
ATOM 807 O O . GLU A 1 103 ? -6.579 1.130 -17.299 1.00 70.56 103 GLU A O 1
ATOM 812 N N . SER A 1 104 ? -8.261 1.571 -18.713 1.00 59.91 104 SER A N 1
ATOM 813 C CA . SER A 1 104 ? -7.603 1.009 -19.882 1.00 59.91 104 SER A CA 1
ATOM 814 C C . SER A 1 104 ? -6.581 2.011 -20.399 1.00 59.91 104 SER A C 1
ATOM 816 O O . SER A 1 104 ? -6.842 2.735 -21.356 1.00 59.91 104 SER A O 1
ATOM 818 N N . ASP A 1 105 ? -5.429 2.071 -19.745 1.00 66.38 105 ASP A N 1
ATOM 819 C CA . ASP A 1 105 ? -4.335 2.891 -20.234 1.00 66.38 105 ASP A CA 1
ATOM 820 C C . ASP A 1 105 ? -3.781 2.307 -21.533 1.00 66.38 105 ASP A C 1
ATOM 822 O O . ASP A 1 105 ? -3.351 1.145 -21.580 1.00 66.38 105 ASP A O 1
ATOM 826 N N . ASP A 1 106 ? -3.732 3.140 -22.571 1.00 77.12 106 ASP A N 1
ATOM 827 C CA . ASP A 1 106 ? -2.985 2.843 -23.784 1.00 77.12 106 ASP A CA 1
ATOM 828 C C . ASP A 1 106 ? -1.535 2.495 -23.417 1.00 77.12 106 ASP A C 1
ATOM 830 O O . ASP A 1 106 ? -0.860 3.189 -22.648 1.00 77.12 106 ASP A O 1
ATOM 834 N N . LYS A 1 107 ? -1.042 1.372 -23.947 1.00 81.75 107 LYS A N 1
ATOM 835 C CA . LYS A 1 107 ? 0.345 0.952 -23.741 1.00 81.75 107 LYS A CA 1
ATOM 836 C C . LYS A 1 107 ? 1.227 1.629 -24.787 1.00 81.75 107 LYS A C 1
ATOM 838 O O . LYS A 1 107 ? 1.205 1.263 -25.959 1.00 81.75 107 LYS A O 1
ATOM 843 N N . PHE A 1 108 ? 2.047 2.577 -24.350 1.00 88.25 108 PHE A N 1
ATOM 844 C CA . PHE A 1 108 ? 3.022 3.270 -25.186 1.00 88.25 108 PHE A CA 1
ATOM 845 C C . PHE A 1 108 ? 4.348 2.509 -25.223 1.00 88.25 108 PHE A C 1
ATOM 847 O O . PHE A 1 108 ? 4.855 2.053 -24.196 1.00 88.25 108 PHE A O 1
ATOM 854 N N . GLY A 1 109 ? 4.929 2.388 -26.415 1.00 93.19 109 GLY A N 1
ATOM 855 C CA . GLY A 1 109 ? 6.273 1.855 -26.621 1.00 93.19 109 GLY A CA 1
ATOM 856 C C . GLY A 1 109 ? 7.295 2.979 -26.767 1.00 93.19 109 GLY A C 1
ATOM 857 O O . GLY A 1 109 ? 7.077 3.922 -27.521 1.00 93.19 109 GLY A O 1
ATOM 858 N N . PHE A 1 110 ? 8.423 2.859 -26.074 1.00 94.00 110 PHE A N 1
ATOM 859 C CA . PHE A 1 110 ? 9.550 3.781 -26.157 1.00 94.00 110 PHE A CA 1
ATOM 860 C C . PHE A 1 110 ? 10.766 3.065 -26.733 1.00 94.00 110 PHE A C 1
ATOM 862 O O . PHE A 1 110 ? 11.168 2.007 -26.245 1.00 94.00 110 PHE A O 1
ATOM 869 N N . ILE A 1 111 ? 11.374 3.688 -27.740 1.00 95.62 111 ILE A N 1
ATOM 870 C CA . ILE A 1 111 ? 12.679 3.306 -28.277 1.00 95.62 111 ILE A CA 1
ATOM 871 C C . ILE A 1 111 ? 13.602 4.500 -28.055 1.00 95.62 111 ILE A C 1
ATOM 873 O O . ILE A 1 111 ? 13.433 5.547 -28.676 1.00 95.62 111 ILE A O 1
ATOM 877 N N . VAL A 1 112 ? 14.550 4.356 -27.134 1.00 94.94 112 VAL A N 1
ATOM 878 C CA . VAL A 1 112 ? 15.536 5.392 -26.811 1.00 94.94 112 VAL A CA 1
ATOM 879 C C . VAL A 1 112 ? 16.869 4.969 -27.409 1.00 94.94 112 VAL A C 1
ATOM 881 O O . VAL A 1 112 ? 17.437 3.965 -26.982 1.00 94.94 112 VAL A O 1
ATOM 884 N N . MET A 1 113 ? 17.358 5.718 -28.396 1.00 93.12 113 MET A N 1
ATOM 885 C CA . MET A 1 113 ? 18.645 5.477 -29.054 1.00 93.12 113 MET A CA 1
ATOM 886 C C . MET A 1 113 ? 19.644 6.578 -28.684 1.00 93.12 113 MET A C 1
ATOM 888 O O . MET A 1 113 ? 19.315 7.759 -28.761 1.00 93.12 113 MET A O 1
ATOM 892 N N . ASP A 1 114 ? 20.856 6.179 -28.306 1.00 90.81 114 ASP A N 1
ATOM 893 C CA . ASP A 1 114 ? 22.012 7.045 -28.050 1.00 90.81 114 ASP A CA 1
ATOM 894 C C . ASP A 1 114 ? 23.261 6.444 -28.729 1.00 90.81 114 ASP A C 1
ATOM 896 O O . ASP A 1 114 ? 23.274 5.271 -29.106 1.00 90.81 114 ASP A O 1
ATOM 900 N N . GLY A 1 115 ? 24.341 7.216 -28.861 1.00 88.75 115 GLY A N 1
ATOM 901 C CA . GLY A 1 115 ? 25.618 6.756 -29.416 1.00 88.75 115 GLY A CA 1
ATOM 902 C C . GLY A 1 115 ? 26.268 5.599 -28.645 1.00 88.75 115 GLY A C 1
ATOM 903 O O . GLY A 1 115 ? 27.149 4.941 -29.184 1.00 88.75 115 GLY A O 1
ATOM 904 N N . ASN A 1 116 ? 25.819 5.325 -27.416 1.00 88.88 116 ASN A N 1
ATOM 905 C CA . ASN A 1 116 ? 26.320 4.233 -26.576 1.00 88.88 116 ASN A CA 1
ATOM 906 C C . ASN A 1 116 ? 25.389 3.010 -26.525 1.00 88.88 116 ASN A C 1
ATOM 908 O O . ASN A 1 116 ? 25.708 2.026 -25.854 1.00 88.88 116 ASN A O 1
ATOM 912 N N . GLY A 1 117 ? 24.203 3.048 -27.144 1.00 92.50 117 GLY A N 1
ATOM 913 C CA . GLY A 1 117 ? 23.259 1.934 -27.050 1.00 92.50 117 GLY A CA 1
ATOM 914 C C . GLY A 1 117 ? 21.812 2.260 -27.383 1.00 92.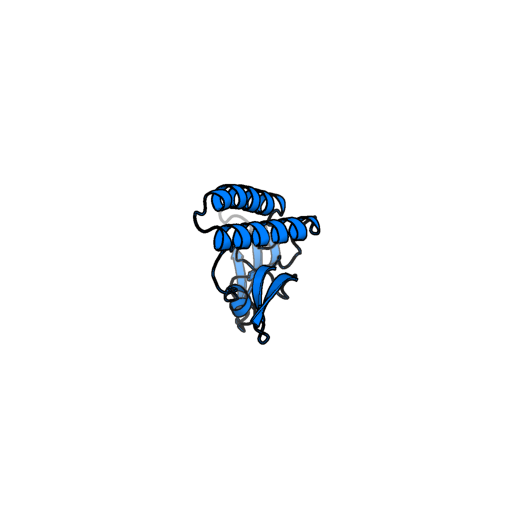50 117 GLY A C 1
ATOM 915 O O . GLY A 1 117 ? 21.455 3.353 -27.813 1.00 92.50 117 GLY A O 1
ATOM 916 N N . THR A 1 118 ? 20.946 1.277 -27.163 1.00 95.81 118 THR A N 1
ATOM 917 C CA . THR A 1 118 ? 19.500 1.398 -27.372 1.00 95.81 118 THR A CA 1
ATOM 918 C C . THR A 1 118 ? 18.733 0.743 -26.225 1.00 95.81 118 THR A C 1
ATOM 920 O O . THR A 1 118 ? 19.134 -0.299 -25.698 1.00 95.81 118 THR A O 1
ATOM 923 N N . LEU A 1 119 ? 17.619 1.358 -25.830 1.00 95.81 119 LEU A N 1
ATOM 924 C CA . LEU A 1 119 ? 16.677 0.850 -24.837 1.00 95.81 119 LEU A CA 1
ATOM 925 C C . LEU A 1 119 ? 15.275 0.754 -25.440 1.00 95.81 119 LEU A C 1
ATOM 927 O O . LEU A 1 119 ? 14.762 1.720 -26.000 1.00 95.81 119 LEU A O 1
ATOM 931 N N . PHE A 1 120 ? 14.647 -0.400 -25.241 1.00 95.75 120 PHE A N 1
ATOM 932 C CA . PHE A 1 120 ? 13.244 -0.664 -25.526 1.00 95.75 120 PHE A CA 1
ATOM 933 C C . PHE A 1 120 ? 12.493 -0.735 -24.204 1.00 95.75 120 PHE A C 1
ATOM 935 O O . PHE A 1 120 ? 12.831 -1.531 -23.323 1.00 95.75 120 PHE A O 1
ATOM 942 N N . GLY A 1 121 ? 11.471 0.095 -24.057 1.00 94.81 121 GLY A N 1
ATOM 943 C CA . GLY A 1 121 ? 10.632 0.126 -22.870 1.00 94.81 121 GLY A CA 1
ATOM 944 C C . GLY A 1 121 ? 9.171 0.306 -23.230 1.00 94.81 121 GLY A C 1
ATOM 945 O O . GLY A 1 121 ? 8.833 0.710 -24.339 1.00 94.81 121 GLY A O 1
ATOM 946 N N . THR A 1 122 ? 8.296 0.007 -22.283 1.00 92.44 122 THR A N 1
ATOM 947 C CA . THR A 1 122 ? 6.874 0.313 -22.400 1.00 92.44 122 THR A CA 1
ATOM 948 C C . THR A 1 122 ? 6.399 1.078 -21.178 1.00 92.44 122 THR A C 1
ATOM 950 O O . THR A 1 122 ? 6.939 0.915 -20.080 1.00 92.44 122 THR A O 1
ATOM 953 N N . LEU A 1 123 ? 5.408 1.933 -21.391 1.00 85.88 123 LEU A N 1
ATOM 954 C CA . LEU A 1 123 ? 4.706 2.680 -20.361 1.00 85.88 123 LEU A CA 1
ATOM 955 C C . LEU A 1 123 ? 3.214 2.406 -20.529 1.00 85.88 123 LEU A C 1
ATOM 957 O O . LEU A 1 123 ? 2.677 2.570 -21.620 1.00 85.88 123 LEU A O 1
ATOM 961 N N . SER A 1 124 ? 2.554 1.978 -19.465 1.00 80.75 124 SER A N 1
ATOM 962 C CA . SER A 1 124 ? 1.096 1.864 -19.406 1.00 80.75 124 SER A CA 1
ATOM 963 C C . SER A 1 124 ? 0.665 2.488 -18.088 1.00 80.75 124 SER A C 1
ATOM 965 O O . SER A 1 124 ? 1.110 2.052 -17.018 1.00 80.75 124 SER A O 1
ATOM 967 N N . GLY A 1 125 ? -0.079 3.589 -18.181 1.00 78.94 125 GLY A N 1
ATOM 968 C CA . GLY A 1 125 ? -0.360 4.453 -17.041 1.00 78.94 125 GLY A CA 1
ATOM 969 C C . GLY A 1 125 ? 0.924 4.963 -16.397 1.00 78.94 125 GLY A C 1
ATOM 970 O O . GLY A 1 125 ? 1.825 5.478 -17.061 1.00 78.94 125 GLY A O 1
ATOM 971 N N . ASN A 1 126 ? 1.049 4.746 -15.088 1.00 70.12 126 ASN A N 1
ATOM 972 C CA . ASN A 1 126 ? 2.246 5.091 -14.315 1.00 70.12 126 ASN A CA 1
ATOM 973 C C . ASN A 1 126 ? 3.284 3.945 -14.238 1.00 70.12 126 ASN A C 1
ATOM 975 O O . ASN A 1 126 ? 4.300 4.056 -13.550 1.00 70.12 126 ASN A O 1
ATOM 979 N N . THR A 1 127 ? 3.042 2.811 -14.903 1.00 72.75 127 THR A N 1
ATOM 980 C CA . THR A 1 127 ? 3.910 1.626 -14.824 1.00 72.75 127 THR A CA 1
ATOM 981 C C . THR A 1 127 ? 4.881 1.580 -15.996 1.00 72.75 127 THR A C 1
ATOM 983 O O . THR A 1 127 ? 4.474 1.439 -17.149 1.00 72.75 127 THR A O 1
ATOM 986 N N . ARG A 1 128 ? 6.185 1.657 -15.690 1.00 85.12 128 ARG A N 1
ATOM 987 C CA . ARG A 1 128 ? 7.278 1.531 -16.668 1.00 85.12 128 ARG A CA 1
ATOM 988 C C . ARG A 1 128 ? 7.918 0.147 -16.633 1.00 85.12 128 ARG A C 1
ATOM 990 O O . ARG A 1 128 ? 8.268 -0.356 -15.565 1.00 85.12 128 ARG A O 1
ATOM 997 N N . GLU A 1 129 ? 8.166 -0.414 -17.806 1.00 87.19 129 GLU A N 1
ATOM 998 C CA . GLU A 1 129 ? 8.824 -1.707 -17.982 1.00 87.19 129 GLU A CA 1
ATOM 999 C C . GLU A 1 129 ? 9.951 -1.579 -19.014 1.00 87.19 129 GLU A C 1
ATOM 1001 O O . GLU A 1 129 ? 9.729 -1.093 -20.121 1.00 87.19 129 GLU A O 1
ATOM 1006 N N . VAL A 1 130 ? 11.170 -1.999 -18.659 1.00 91.12 130 VAL A N 1
ATOM 1007 C CA . VAL A 1 130 ? 12.297 -2.071 -19.604 1.00 91.12 130 VAL A CA 1
ATOM 1008 C C . VAL A 1 130 ? 12.309 -3.471 -20.204 1.00 91.12 130 VAL A C 1
ATOM 1010 O O . VAL A 1 130 ? 12.591 -4.432 -19.495 1.00 91.12 130 VAL A O 1
ATOM 1013 N N . LEU A 1 131 ? 12.003 -3.573 -21.497 1.00 92.88 131 LEU A N 1
ATOM 1014 C CA . LEU A 1 131 ? 11.931 -4.847 -22.213 1.00 92.88 131 LEU A CA 1
ATOM 1015 C C . LEU A 1 131 ? 13.322 -5.347 -22.593 1.00 92.88 131 LEU A C 1
ATOM 1017 O O . LEU A 1 131 ? 13.644 -6.520 -22.426 1.00 92.88 131 LEU A O 1
ATOM 1021 N N . HIS A 1 132 ? 14.150 -4.451 -23.125 1.00 92.94 132 HIS A N 1
ATOM 1022 C CA . HIS A 1 132 ? 15.481 -4.803 -23.587 1.00 92.94 132 HIS A CA 1
ATOM 1023 C C . HIS A 1 132 ? 16.396 -3.582 -23.594 1.00 92.94 132 HIS A C 1
ATOM 1025 O O . HIS A 1 132 ? 15.968 -2.466 -23.885 1.00 92.94 132 HIS A O 1
ATOM 1031 N N . LYS A 1 133 ? 17.672 -3.791 -23.281 1.00 94.75 133 LYS A N 1
ATOM 1032 C CA . LYS A 1 133 ? 18.706 -2.762 -23.350 1.00 94.75 133 LYS A CA 1
ATOM 1033 C C . LYS A 1 133 ? 19.992 -3.405 -23.839 1.00 94.75 133 LYS A C 1
ATOM 1035 O O . LYS A 1 133 ? 20.437 -4.385 -23.246 1.00 94.75 133 LYS A O 1
ATOM 1040 N N . PHE A 1 134 ? 20.603 -2.814 -24.856 1.00 94.19 134 PHE A N 1
ATOM 1041 C CA . PHE A 1 134 ? 21.937 -3.186 -25.309 1.00 94.19 134 PHE A CA 1
ATOM 1042 C C . PHE A 1 134 ? 22.803 -1.945 -25.508 1.00 94.19 134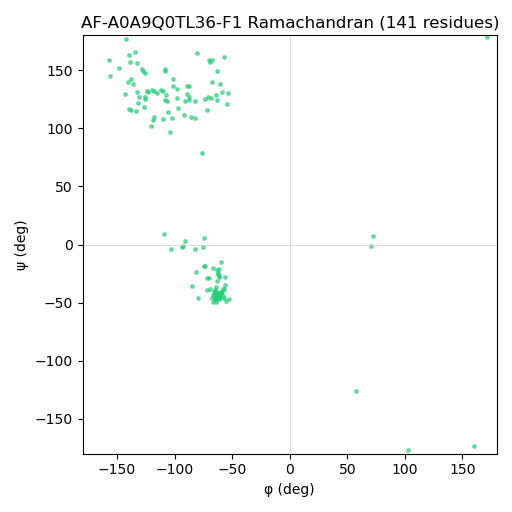 PHE A C 1
ATOM 1044 O O . PHE A 1 134 ? 22.301 -0.836 -25.702 1.00 94.19 134 PHE A O 1
ATOM 1051 N N . THR A 1 135 ? 24.114 -2.138 -25.430 1.00 93.62 135 THR A N 1
ATOM 1052 C CA . THR A 1 135 ? 25.115 -1.090 -25.630 1.00 93.62 135 THR A CA 1
ATOM 1053 C C . THR A 1 135 ? 25.846 -1.303 -26.945 1.00 93.62 135 THR A C 1
ATOM 1055 O O . THR A 1 135 ? 26.021 -2.442 -27.377 1.00 93.62 135 THR A O 1
ATOM 1058 N N . VAL A 1 136 ? 26.285 -0.214 -27.563 1.00 92.38 136 VAL A N 1
ATOM 1059 C CA . VAL A 1 136 ? 27.144 -0.226 -28.749 1.00 92.38 136 VAL A CA 1
ATOM 1060 C C . VAL A 1 136 ? 28.378 0.622 -28.476 1.00 92.38 136 VAL A C 1
ATOM 1062 O O . VAL A 1 136 ? 28.300 1.597 -27.732 1.00 92.38 136 VAL A O 1
ATOM 1065 N N . ASP A 1 137 ? 29.505 0.238 -29.068 1.00 91.00 137 ASP A N 1
ATOM 1066 C CA . ASP A 1 137 ? 30.734 1.026 -29.038 1.00 91.00 137 ASP A CA 1
ATOM 1067 C C . ASP A 1 137 ? 30.977 1.578 -30.443 1.00 91.00 137 ASP A C 1
ATOM 1069 O O . ASP A 1 137 ? 31.242 0.827 -31.386 1.00 91.00 137 ASP A O 1
ATOM 1073 N N . LEU A 1 138 ? 30.769 2.885 -30.600 1.00 88.69 138 LEU A N 1
ATOM 1074 C CA . LEU A 1 138 ? 30.892 3.571 -31.880 1.00 88.69 138 LEU A CA 1
ATOM 1075 C C . LEU A 1 138 ? 32.234 4.309 -31.957 1.00 88.69 138 LEU A C 1
ATOM 1077 O O . LEU A 1 138 ? 32.674 4.906 -30.971 1.00 88.69 138 LEU A O 1
ATOM 1081 N N . PRO A 1 139 ? 32.882 4.338 -33.134 1.00 87.25 139 PRO A N 1
ATOM 1082 C CA . PRO A 1 139 ? 34.135 5.057 -33.303 1.00 87.25 139 PRO A CA 1
ATOM 1083 C C . PRO A 1 139 ? 33.956 6.555 -33.020 1.00 87.25 139 PRO A C 1
ATOM 1085 O O . PRO A 1 139 ? 32.985 7.185 -33.450 1.00 87.25 139 PRO A O 1
ATOM 1088 N N . LYS A 1 140 ? 34.920 7.149 -32.308 1.00 81.94 140 LYS A N 1
ATOM 1089 C CA . LYS A 1 140 ? 34.926 8.591 -32.031 1.00 81.94 140 LYS A CA 1
ATOM 1090 C C . LYS A 1 140 ? 35.162 9.375 -33.322 1.00 81.94 140 LYS A C 1
ATOM 1092 O O . LYS A 1 140 ? 36.013 9.022 -34.128 1.00 81.94 140 LYS A O 1
ATOM 1097 N N . LYS A 1 141 ? 34.439 10.491 -33.476 1.00 76.81 141 LYS A N 1
ATOM 1098 C CA . LYS A 1 141 ? 34.494 11.368 -34.662 1.00 76.81 141 LYS A CA 1
ATOM 1099 C C . LYS A 1 141 ? 35.874 12.002 -34.913 1.00 76.81 141 LYS A C 1
ATOM 1101 O O . LYS A 1 141 ? 36.149 12.409 -36.036 1.00 76.81 141 LYS A O 1
ATOM 1106 N N . HIS A 1 142 ? 36.724 12.089 -33.891 1.00 73.69 142 HIS A N 1
ATOM 1107 C CA . HIS A 1 142 ? 38.100 12.562 -34.020 1.00 73.69 142 HIS A CA 1
ATOM 1108 C C . HIS A 1 142 ? 39.060 11.461 -33.566 1.00 73.69 142 HIS A C 1
ATOM 1110 O O . HIS A 1 142 ? 39.208 11.220 -32.365 1.00 73.69 142 HIS A O 1
ATOM 1116 N N . GLY A 1 143 ? 39.646 10.793 -34.557 1.00 54.81 143 GLY A N 1
ATOM 1117 C CA . GLY A 1 143 ? 40.951 10.144 -34.490 1.00 54.81 143 GLY A CA 1
ATOM 1118 C C . GLY A 1 143 ? 41.938 10.965 -35.305 1.00 54.81 143 GLY A C 1
ATOM 1119 O O . GLY A 1 143 ? 41.478 11.598 -36.285 1.00 54.81 143 GLY A O 1
#

Radius of gyration: 21.98 Å;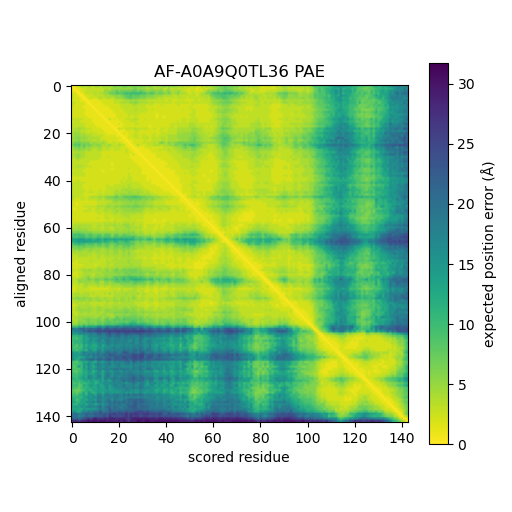 Cα contacts (8 Å, |Δi|>4): 196; chains: 1; bounding box: 70×25×58 Å

Secondary structure (DSSP, 8-state):
--TT--HHHHHHHHHHHHHHHTT-S-HHHHHHHHHHHHHHHHHHTT-SS--TT--EEEEEEEE-TTS-EEEEEEEE--SS---------SSS---HHHHHHHS---EEEEEEEETTEEEEEEEETTEEEEEEEEE--PPPS--

InterPro domains:
  IPR004403 Peptide chain release factor eRF1/aRF1 [PTHR10113] (1-143)
  IPR005140 eRF1/Pelota-like, N-terminal domain [PF03463] (1-102)
  IPR005140 eRF1/Pelota-like, N-terminal domain [SM01194] (1-103)
  IPR005141 eRF1 domain 2 [PF03464] (107-143)
  IPR024049 eRF1, domain 1 [G3DSA:3.30.960.10] (1-98)
  IPR024049 eRF1, domain 1 [SSF55481] (1-103)
  IPR042226 eRF1, domain 2 superfamily [G3DSA:3.30.420.60] (99-143)

pLDDT: mean 89.34, std 6.79, range [54.81, 95.81]

Nearest PDB structures (foldseek):
  6xa1-assembly1_j  TM=9.620E-01  e=6.887E-20  Homo sapiens
  7o80-assembly1_By  TM=9.507E-01  e=7.369E-19  Oryctolagus cuniculus
  6p5n-assembly1_Aq  TM=9.575E-01  e=2.411E-18  Homo sapiens
  1dt9-assembly1_A  TM=7.057E-01  e=9.340E-19  Homo sapiens
  5dmq-assembly1_B  TM=7.160E-01  e=7.369E-19  Mus musculus

Sequence (143 aa):
MPPRDQVSRVTKMLGDEFGTASNIKSRVNRQSVLGAITSAQQRLKLYNKVPPNGLVLYTGTIVTDDGKEKKVTIDFEPFRPINASLYLCDNKFHTEALNELLESDDKFGFIVMDGNGTLFGTLSGNTREVLHKFTVDLPKKHG

Foldseek 3Di:
DFAPDFLVVVLVVLVVVLVVLCPDPDPVSSVFSNQQSVLVNVVSVVDPHADRQGKDWDWGWDQDPVRDTDTDIDIDRAPHGQPDDDDDDDPDDDCVSVVQVVPFFDKDWDWDDDQFWIWIWIDGRNDIDTPDIDTDDDDDPPD

Mean predicted aligned error: 8.15 Å